Protein AF-A0A842NAX1-F1 (afdb_monomer)

Secondary structure (DSSP, 8-state):
------EEEEEETTEEEEEETTTTEEEEEETTEEEEESSHHHHHHHHHHHT-

Foldseek 3Di:
DPPDAWDFPDAAPNWTWIADPVVCWIWTDDVPDIDIGNDPVVRNVVVVVVVD

Radius of gyration: 11.15 Å; Cα contacts (8 Å, |Δi|>4): 82; chains: 1; bounding box: 37×15×21 Å

Structure (mmCIF, N/CA/C/O backbone):
data_AF-A0A842NAX1-F1
#
_entry.id   AF-A0A842NAX1-F1
#
loop_
_atom_site.group_PDB
_atom_site.id
_atom_site.type_symbol
_atom_site.label_atom_id
_atom_site.label_alt_id
_atom_site.label_comp_id
_atom_site.label_asym_id
_atom_site.label_entity_id
_atom_site.label_seq_id
_atom_site.pdbx_PDB_ins_code
_atom_site.Cartn_x
_atom_site.Cartn_y
_atom_site.Cartn_z
_atom_site.occupancy
_atom_site.B_iso_or_equiv
_atom_site.auth_seq_id
_atom_site.auth_comp_id
_atom_site.auth_asym_id
_atom_site.auth_atom_id
_ato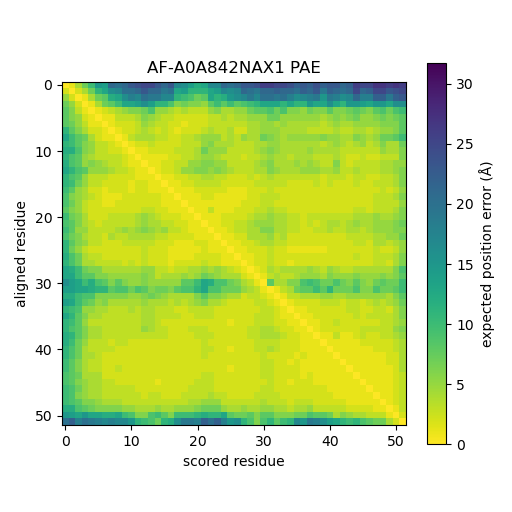m_site.pdbx_PDB_model_num
ATOM 1 N N . MET A 1 1 ? 21.123 -5.258 -15.723 1.00 47.91 1 MET A N 1
ATOM 2 C CA . MET A 1 1 ? 20.341 -4.557 -14.680 1.00 47.91 1 MET A CA 1
ATOM 3 C C . MET A 1 1 ? 19.125 -5.421 -14.411 1.00 47.91 1 MET A C 1
A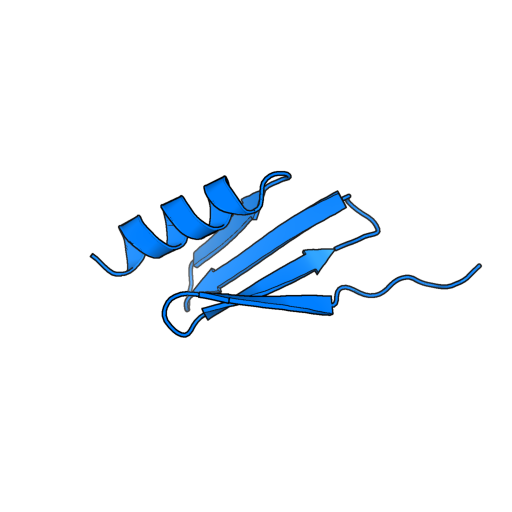TOM 5 O O . MET A 1 1 ? 18.399 -5.675 -15.358 1.00 47.91 1 MET A O 1
ATOM 9 N N . SER A 1 2 ? 18.950 -5.968 -13.206 1.00 56.38 2 SER A N 1
ATOM 10 C CA . SER A 1 2 ? 17.753 -6.766 -12.910 1.00 56.38 2 SER A CA 1
ATOM 11 C C . SER A 1 2 ? 16.542 -5.841 -12.911 1.00 56.38 2 SER A C 1
ATOM 13 O O . SER A 1 2 ? 16.412 -5.005 -12.016 1.00 56.38 2 SER A O 1
ATOM 15 N N . GLU A 1 3 ? 15.690 -5.954 -13.924 1.00 61.34 3 GLU A N 1
ATOM 16 C CA . GLU A 1 3 ? 14.383 -5.305 -13.939 1.00 61.34 3 GLU A CA 1
ATOM 17 C C . GLU A 1 3 ? 13.586 -5.843 -12.750 1.00 61.34 3 GLU A C 1
ATOM 19 O O . GLU A 1 3 ? 13.174 -7.003 -12.717 1.00 61.34 3 GLU A O 1
ATOM 24 N N . LYS A 1 4 ? 13.455 -5.027 -11.701 1.00 80.56 4 LYS A N 1
ATOM 25 C CA . LYS A 1 4 ? 12.622 -5.383 -10.560 1.00 80.56 4 LYS A CA 1
ATOM 26 C C . LYS A 1 4 ? 11.179 -5.068 -10.931 1.00 80.56 4 LYS A C 1
ATOM 28 O O . LYS A 1 4 ? 10.788 -3.906 -10.976 1.00 80.56 4 LYS A O 1
ATOM 33 N N . TYR A 1 5 ? 10.412 -6.111 -11.206 1.00 83.19 5 TYR A N 1
ATOM 34 C CA . TYR A 1 5 ? 8.990 -5.995 -11.487 1.00 83.19 5 TYR A CA 1
ATOM 35 C C . TYR A 1 5 ? 8.188 -5.774 -10.199 1.00 83.19 5 TYR A C 1
ATOM 37 O O . TYR A 1 5 ? 8.619 -6.211 -9.124 1.00 83.19 5 TYR A O 1
ATOM 45 N N . PRO A 1 6 ? 7.014 -5.124 -10.288 1.00 87.25 6 PRO A N 1
ATOM 46 C CA . PRO A 1 6 ? 6.084 -5.078 -9.177 1.00 87.25 6 PRO A CA 1
ATOM 47 C C . PRO A 1 6 ? 5.706 -6.489 -8.727 1.00 87.25 6 PRO A C 1
ATOM 49 O O . PRO A 1 6 ? 5.426 -7.355 -9.555 1.00 87.25 6 PRO A O 1
ATOM 52 N N . TYR A 1 7 ? 5.658 -6.710 -7.419 1.00 88.56 7 TYR A N 1
ATOM 53 C CA . TYR A 1 7 ? 5.277 -7.997 -6.843 1.00 88.56 7 TYR A CA 1
ATOM 54 C C . TYR A 1 7 ? 4.200 -7.823 -5.778 1.00 88.56 7 TYR A C 1
ATOM 56 O O . TYR A 1 7 ? 4.100 -6.777 -5.134 1.00 88.56 7 TYR A O 1
ATOM 64 N N . ILE A 1 8 ? 3.376 -8.853 -5.594 1.00 89.69 8 ILE A N 1
ATOM 65 C CA . ILE A 1 8 ? 2.372 -8.870 -4.529 1.00 89.69 8 ILE A CA 1
ATOM 66 C C . ILE A 1 8 ? 3.112 -9.000 -3.205 1.00 89.69 8 ILE A C 1
ATOM 68 O O . ILE A 1 8 ? 3.826 -9.976 -2.987 1.00 89.69 8 ILE A O 1
ATOM 72 N N . THR A 1 9 ? 2.939 -8.019 -2.327 1.00 89.94 9 THR A N 1
ATOM 73 C CA . THR A 1 9 ? 3.549 -8.057 -0.998 1.00 89.94 9 THR A CA 1
ATOM 74 C C . THR A 1 9 ? 2.655 -8.810 -0.016 1.00 89.94 9 THR A C 1
ATOM 76 O O . THR A 1 9 ? 3.141 -9.640 0.741 1.00 89.94 9 THR A O 1
ATOM 79 N N . GLU A 1 10 ? 1.344 -8.550 -0.037 1.00 91.50 10 GLU A N 1
ATOM 80 C CA . GLU A 1 10 ? 0.365 -9.209 0.829 1.00 91.50 10 GLU A CA 1
ATOM 81 C C . GLU A 1 10 ? -1.062 -9.031 0.295 1.00 91.50 10 GLU A C 1
ATOM 83 O O . GLU A 1 10 ? -1.310 -8.230 -0.606 1.00 91.50 10 GLU A O 1
ATOM 88 N N . SER A 1 11 ? -2.019 -9.745 0.890 1.00 90.81 11 SER A N 1
ATOM 89 C CA . SER A 1 11 ? -3.448 -9.527 0.654 1.00 90.81 11 SER A CA 1
ATOM 90 C C . SER A 1 11 ? -4.129 -9.023 1.924 1.00 90.81 11 SER A C 1
ATOM 92 O O . SER A 1 11 ? -4.024 -9.646 2.977 1.00 90.81 11 SER A O 1
ATOM 94 N N . TYR A 1 12 ? -4.869 -7.920 1.824 1.00 88.56 12 TYR A N 1
ATOM 95 C CA . TYR A 1 12 ? -5.573 -7.294 2.941 1.00 88.56 12 TYR A CA 1
ATOM 96 C C . TYR A 1 12 ? -7.059 -7.123 2.617 1.00 88.56 12 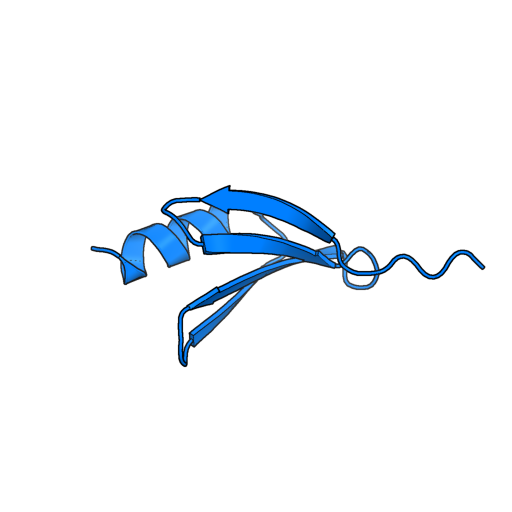TYR A C 1
ATOM 98 O O . TYR A 1 12 ? -7.418 -6.525 1.603 1.00 88.56 12 TYR A O 1
ATOM 106 N N . LYS A 1 13 ? -7.946 -7.662 3.468 1.00 87.25 13 LYS A N 1
ATOM 107 C CA . LYS A 1 13 ? -9.412 -7.672 3.256 1.00 87.25 13 LYS A CA 1
ATOM 108 C C . LYS A 1 13 ? -9.830 -8.152 1.849 1.00 87.25 13 LYS A C 1
ATOM 110 O O . LYS A 1 13 ? -10.768 -7.620 1.250 1.00 87.25 13 LYS 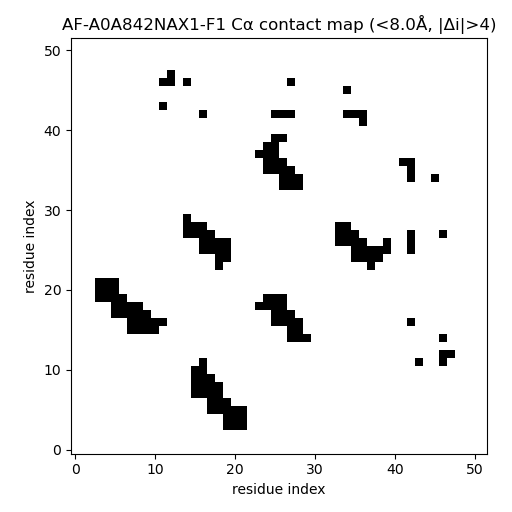A O 1
ATOM 115 N N . GLY A 1 14 ? -9.125 -9.144 1.303 1.00 86.62 14 GLY A N 1
ATOM 116 C CA . GLY A 1 14 ? -9.392 -9.695 -0.031 1.00 86.62 14 GLY A CA 1
ATOM 117 C C . GLY A 1 14 ? -8.933 -8.815 -1.199 1.00 86.62 14 GLY A C 1
ATOM 118 O O . GLY A 1 14 ? -9.409 -9.011 -2.310 1.00 86.62 14 GLY A O 1
ATOM 119 N N . LEU A 1 15 ? -8.057 -7.834 -0.963 1.00 90.38 15 LEU A N 1
ATOM 120 C CA . LEU A 1 15 ? -7.374 -7.074 -2.011 1.00 90.38 15 LEU A CA 1
ATOM 121 C C . LEU A 1 15 ? -5.872 -7.322 -1.953 1.00 90.38 15 LEU A C 1
ATOM 123 O O . LEU A 1 15 ? -5.276 -7.246 -0.879 1.00 90.38 15 LEU A O 1
ATOM 127 N N . SER A 1 16 ? -5.262 -7.576 -3.107 1.00 92.75 16 SER A N 1
ATOM 128 C CA . SER A 1 16 ? -3.811 -7.703 -3.225 1.00 92.75 16 SER A CA 1
ATOM 129 C C . SER A 1 16 ? -3.153 -6.326 -3.187 1.00 92.75 16 SER A C 1
ATOM 131 O O . SER A 1 16 ? -3.495 -5.434 -3.967 1.00 92.75 16 SER A O 1
ATOM 133 N N . ILE A 1 17 ? -2.195 -6.169 -2.280 1.00 94.00 17 ILE A N 1
ATOM 134 C CA . ILE A 1 17 ? -1.310 -5.014 -2.202 1.00 94.00 17 ILE A CA 1
ATOM 135 C C . ILE A 1 17 ? -0.022 -5.377 -2.933 1.00 94.00 17 ILE A C 1
ATOM 137 O O . ILE A 1 17 ? 0.653 -6.352 -2.602 1.00 94.00 17 ILE A O 1
ATOM 141 N N . TRP A 1 18 ? 0.325 -4.569 -3.919 1.00 94.69 18 TRP A N 1
ATOM 142 C CA . TRP A 1 18 ? 1.512 -4.712 -4.744 1.00 94.69 18 TRP A CA 1
ATOM 143 C C . TRP A 1 18 ? 2.564 -3.705 -4.307 1.00 94.69 18 TRP A C 1
ATOM 145 O O . TRP A 1 18 ? 2.223 -2.582 -3.944 1.00 94.69 18 TRP A O 1
ATOM 155 N N . TYR A 1 19 ? 3.834 -4.080 -4.369 1.00 93.75 19 TYR A N 1
ATOM 156 C CA . TYR A 1 19 ? 4.953 -3.164 -4.203 1.00 93.75 19 TYR A CA 1
ATOM 157 C C . TYR A 1 19 ? 5.665 -2.993 -5.536 1.00 93.75 19 TYR A C 1
ATOM 159 O O . TYR A 1 19 ? 6.065 -3.974 -6.157 1.00 93.75 19 TYR A O 1
ATOM 167 N N . ASP A 1 20 ? 5.809 -1.746 -5.971 1.00 93.00 20 ASP A N 1
ATOM 168 C CA . ASP A 1 20 ? 6.626 -1.371 -7.113 1.00 93.00 20 ASP A CA 1
ATOM 169 C C . ASP A 1 20 ? 8.012 -0.902 -6.631 1.00 93.00 20 ASP A C 1
ATOM 171 O O . ASP A 1 20 ? 8.137 0.206 -6.094 1.00 93.00 20 ASP A O 1
ATOM 175 N N . PRO A 1 21 ? 9.063 -1.717 -6.817 1.00 89.50 21 PRO A N 1
ATOM 176 C CA . PRO A 1 21 ? 10.418 -1.385 -6.389 1.00 89.50 21 PRO A CA 1
ATOM 177 C C . PRO A 1 21 ? 11.079 -0.296 -7.244 1.00 89.50 21 PRO A C 1
ATOM 179 O O . PRO A 1 21 ? 12.072 0.276 -6.797 1.00 89.50 21 PRO A O 1
ATOM 182 N N . LEU A 1 22 ? 10.556 0.011 -8.438 1.00 89.69 22 LEU A N 1
ATOM 183 C CA . LEU A 1 22 ? 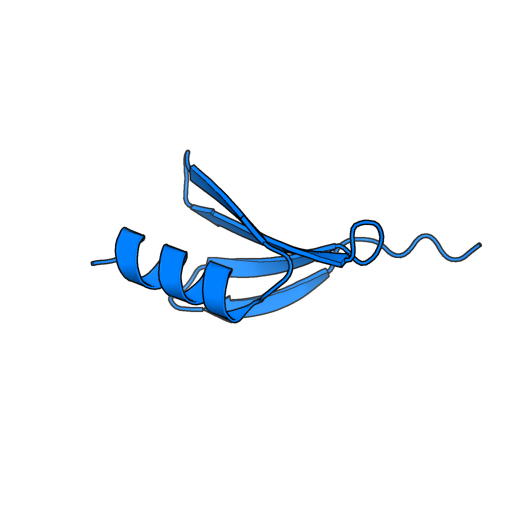11.085 1.089 -9.280 1.00 89.69 22 LEU A CA 1
ATOM 184 C C . LEU A 1 22 ? 10.706 2.463 -8.723 1.00 89.69 22 LEU A C 1
ATOM 186 O O . LEU A 1 22 ? 11.536 3.369 -8.680 1.00 89.69 22 LEU A O 1
ATOM 190 N N . SER A 1 23 ? 9.464 2.617 -8.258 1.00 88.75 23 SER A N 1
ATOM 191 C CA . SER A 1 23 ? 8.991 3.861 -7.641 1.00 88.75 23 SER A CA 1
ATOM 192 C C . SER A 1 23 ? 9.048 3.870 -6.110 1.00 88.75 23 SER A C 1
ATOM 194 O O . SER A 1 23 ? 8.856 4.928 -5.499 1.00 88.75 23 SER A O 1
ATOM 196 N N . GLY A 1 24 ? 9.303 2.717 -5.484 1.00 91.88 24 GLY A N 1
ATOM 197 C CA . GLY A 1 24 ? 9.312 2.544 -4.033 1.00 91.88 24 GLY A CA 1
ATOM 198 C C . GLY A 1 24 ? 7.931 2.751 -3.409 1.00 91.88 24 GLY A C 1
ATOM 199 O O . GLY A 1 24 ? 7.826 3.351 -2.338 1.00 91.88 24 GLY A O 1
ATOM 200 N N . LYS A 1 25 ? 6.867 2.331 -4.101 1.00 94.75 25 LYS A N 1
ATOM 201 C CA . LYS A 1 25 ? 5.476 2.569 -3.691 1.00 94.75 25 LYS A CA 1
ATOM 202 C C . LYS A 1 25 ? 4.675 1.279 -3.624 1.00 94.75 25 LYS A C 1
ATOM 204 O O . LYS A 1 25 ? 4.785 0.413 -4.484 1.00 94.75 25 LYS A O 1
ATOM 209 N N . TYR A 1 26 ? 3.799 1.212 -2.636 1.00 94.50 26 TYR A N 1
ATOM 210 C CA . TYR A 1 26 ? 2.736 0.232 -2.531 1.00 94.50 26 TYR A CA 1
ATOM 211 C C . TYR A 1 26 ? 1.497 0.711 -3.275 1.00 94.50 26 TYR A C 1
ATOM 213 O O . TYR A 1 26 ? 1.179 1.903 -3.286 1.00 94.50 26 TYR A O 1
ATOM 221 N N . TYR A 1 27 ? 0.760 -0.216 -3.868 1.00 94.25 27 TYR A N 1
ATOM 222 C CA . TYR A 1 27 ? -0.515 0.086 -4.483 1.00 94.25 27 TYR A CA 1
ATOM 223 C C . TYR A 1 27 ? -1.513 -1.052 -4.362 1.00 94.25 27 TYR A C 1
ATOM 225 O O . TYR A 1 27 ? -1.154 -2.224 -4.318 1.00 94.25 27 TYR A O 1
ATOM 233 N N . ALA A 1 28 ? -2.787 -0.689 -4.317 1.00 93.25 28 ALA A N 1
ATOM 234 C CA . ALA A 1 28 ? -3.894 -1.625 -4.390 1.00 93.25 28 ALA A CA 1
ATOM 235 C C . ALA A 1 28 ? -4.978 -1.043 -5.296 1.00 93.25 28 ALA A C 1
ATOM 237 O O . ALA A 1 28 ? -5.213 0.170 -5.295 1.00 93.25 28 ALA A O 1
ATOM 238 N N . ASN A 1 29 ? -5.633 -1.924 -6.045 1.00 89.94 29 ASN A N 1
ATOM 239 C CA . ASN A 1 29 ? -6.753 -1.584 -6.912 1.00 89.94 29 ASN A CA 1
ATOM 240 C C . ASN A 1 29 ? -8.021 -2.255 -6.381 1.00 89.94 29 ASN A C 1
ATOM 242 O O . ASN A 1 29 ? -7.996 -3.428 -6.009 1.00 89.94 29 ASN A O 1
ATOM 246 N N . LEU A 1 30 ? -9.120 -1.509 -6.365 1.00 85.81 30 LEU A N 1
ATOM 247 C CA . LEU A 1 30 ? -10.462 -1.966 -6.032 1.00 85.81 30 LEU A CA 1
ATOM 248 C C . LEU A 1 30 ? -11.422 -1.432 -7.097 1.00 85.81 30 LEU A C 1
ATOM 250 O O . LEU A 1 30 ? -11.789 -0.259 -7.059 1.00 85.81 30 LEU A O 1
ATOM 254 N N . CYS A 1 31 ? -11.827 -2.302 -8.024 1.00 81.31 31 CYS A N 1
ATOM 255 C CA . CYS A 1 31 ? -12.685 -1.955 -9.161 1.00 81.31 31 CYS A CA 1
ATOM 256 C C . CYS A 1 31 ? -12.168 -0.700 -9.893 1.00 81.31 31 CYS A C 1
ATOM 258 O O . CYS A 1 31 ? -11.114 -0.755 -10.521 1.00 81.31 31 CYS A O 1
ATOM 260 N N . GLU A 1 32 ? -12.871 0.428 -9.772 1.00 82.38 32 GLU A N 1
ATOM 261 C CA . GLU A 1 32 ? -12.564 1.697 -10.447 1.00 82.38 32 GLU A CA 1
ATOM 262 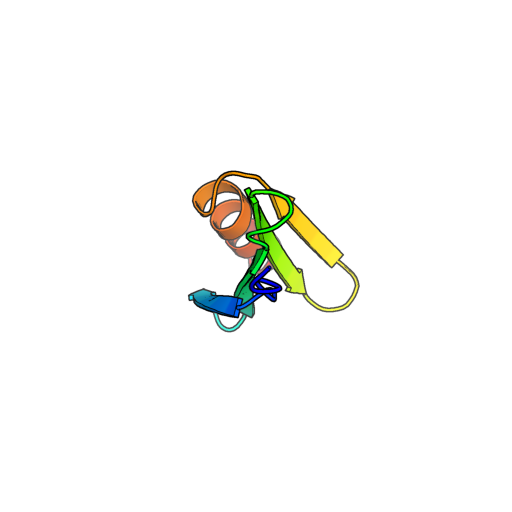C C . GLU A 1 32 ? -11.605 2.606 -9.661 1.00 82.38 32 GLU A C 1
ATOM 264 O O . GLU A 1 32 ? -11.162 3.638 -10.166 1.00 82.38 32 GLU A O 1
ATOM 269 N N . HIS A 1 33 ? -11.247 2.236 -8.429 1.00 85.88 33 HIS A N 1
ATOM 270 C CA . HIS A 1 33 ? -10.381 3.042 -7.579 1.00 85.88 33 HIS A CA 1
ATOM 271 C C . HIS A 1 33 ? -9.022 2.378 -7.364 1.00 85.88 33 HIS A C 1
ATOM 273 O O . HIS A 1 33 ? -8.914 1.209 -6.997 1.00 85.88 33 HIS A O 1
ATOM 279 N N . ALA A 1 34 ? -7.965 3.165 -7.529 1.00 89.06 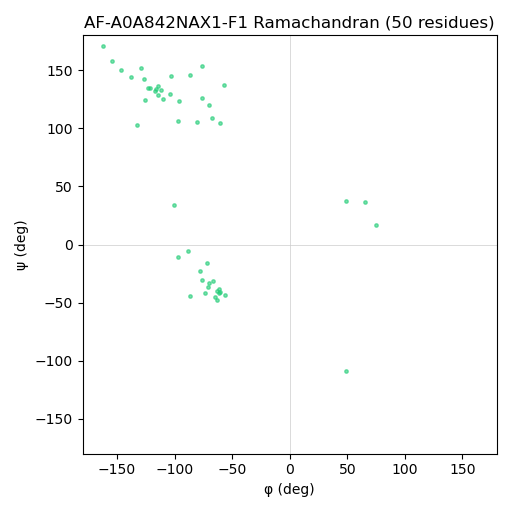34 ALA A N 1
ATOM 280 C CA . ALA A 1 34 ? -6.594 2.763 -7.260 1.00 89.06 34 ALA A CA 1
ATOM 281 C C . ALA A 1 34 ? -5.983 3.698 -6.220 1.00 89.06 34 ALA A C 1
ATOM 283 O O . ALA A 1 34 ? -6.081 4.922 -6.337 1.00 89.06 34 ALA A O 1
ATOM 284 N N . LYS A 1 35 ? -5.294 3.137 -5.227 1.00 92.81 35 LYS A N 1
ATOM 285 C CA . LYS A 1 35 ? -4.479 3.910 -4.285 1.00 92.81 35 LYS A CA 1
ATOM 286 C C . LYS A 1 35 ? -3.029 3.497 -4.424 1.00 92.81 35 LYS A C 1
ATOM 288 O O . LYS A 1 35 ? -2.713 2.312 -4.416 1.00 92.81 35 LYS A O 1
ATOM 293 N N . ARG A 1 36 ? -2.154 4.498 -4.515 1.00 93.62 36 ARG A N 1
ATOM 294 C CA . ARG A 1 36 ? -0.696 4.353 -4.507 1.00 93.62 36 ARG A CA 1
ATOM 295 C C . ARG A 1 36 ? -0.120 5.194 -3.377 1.00 93.62 36 ARG A C 1
ATOM 297 O O . ARG A 1 36 ? -0.534 6.344 -3.210 1.00 93.62 36 ARG A O 1
ATOM 304 N N . ASP A 1 37 ? 0.807 4.636 -2.614 1.00 94.62 37 ASP A N 1
ATOM 305 C CA . ASP A 1 37 ? 1.462 5.323 -1.502 1.00 94.62 37 ASP A CA 1
ATOM 306 C C . ASP A 1 37 ? 2.850 4.739 -1.215 1.00 94.62 37 ASP A C 1
ATOM 308 O O . ASP A 1 37 ? 3.130 3.608 -1.589 1.00 94.62 37 ASP A O 1
ATOM 312 N N . LYS A 1 38 ? 3.741 5.495 -0.570 1.00 93.38 38 LYS A N 1
ATOM 313 C CA . LYS A 1 38 ? 5.060 4.974 -0.158 1.00 93.38 38 LYS A CA 1
ATOM 314 C C . LYS A 1 38 ? 4.961 4.115 1.100 1.00 93.38 38 LYS A C 1
ATOM 316 O O . LYS A 1 38 ? 5.820 3.268 1.324 1.00 93.38 38 LYS A O 1
ATOM 321 N N . ASP A 1 39 ? 3.915 4.320 1.894 1.00 93.62 39 ASP A N 1
ATOM 322 C CA . ASP A 1 39 ? 3.648 3.551 3.102 1.00 93.62 39 ASP A CA 1
ATOM 323 C C . ASP A 1 39 ? 2.519 2.534 2.881 1.00 93.62 39 ASP A C 1
ATOM 325 O O . ASP A 1 39 ? 1.425 2.858 2.408 1.00 93.62 39 ASP A O 1
ATOM 329 N N . ILE A 1 40 ? 2.776 1.280 3.250 1.00 92.56 40 ILE A N 1
ATOM 330 C CA . ILE A 1 40 ? 1.801 0.198 3.097 1.00 92.56 40 ILE A CA 1
ATOM 331 C C . ILE A 1 40 ? 0.583 0.399 4.009 1.00 92.56 40 ILE A C 1
ATOM 333 O O . ILE A 1 40 ? -0.536 0.034 3.637 1.00 92.56 40 ILE A O 1
ATOM 337 N N . ASN A 1 41 ? 0.756 1.022 5.181 1.00 93.88 41 ASN A N 1
ATOM 338 C CA . ASN A 1 41 ? -0.348 1.253 6.112 1.00 93.88 41 ASN A CA 1
ATOM 339 C C . ASN A 1 41 ? -1.323 2.301 5.574 1.00 93.88 41 ASN A C 1
ATOM 341 O O . ASN A 1 41 ? -2.529 2.147 5.762 1.00 93.88 41 ASN A O 1
ATOM 345 N N . ALA A 1 42 ? -0.847 3.301 4.831 1.00 94.19 42 ALA A N 1
ATOM 346 C CA . ALA A 1 42 ? -1.706 4.241 4.117 1.00 94.19 42 ALA A CA 1
ATOM 347 C C . ALA A 1 42 ? -2.598 3.536 3.077 1.00 94.19 42 ALA A C 1
ATOM 349 O O . ALA A 1 42 ? -3.795 3.829 2.986 1.00 94.19 42 ALA A O 1
ATOM 350 N N . VAL A 1 43 ? -2.055 2.560 2.335 1.00 93.69 43 VAL A N 1
ATOM 351 C CA . VAL A 1 43 ? -2.842 1.733 1.399 1.00 93.69 43 VAL A CA 1
ATOM 352 C C . VAL A 1 43 ? -3.864 0.882 2.160 1.00 93.69 43 VAL A C 1
ATOM 354 O O . VAL A 1 43 ? -5.042 0.880 1.802 1.00 93.69 43 VAL A O 1
ATOM 357 N N . LYS A 1 44 ? -3.470 0.234 3.264 1.00 92.94 44 LYS A N 1
ATOM 358 C CA . LYS A 1 44 ? -4.392 -0.544 4.117 1.00 92.94 44 LYS A CA 1
ATOM 359 C C . LYS A 1 44 ? -5.501 0.314 4.723 1.00 92.94 44 LYS A C 1
ATOM 361 O O . LYS A 1 44 ? -6.656 -0.109 4.751 1.00 92.94 44 LYS A O 1
ATOM 366 N N . ALA A 1 45 ? -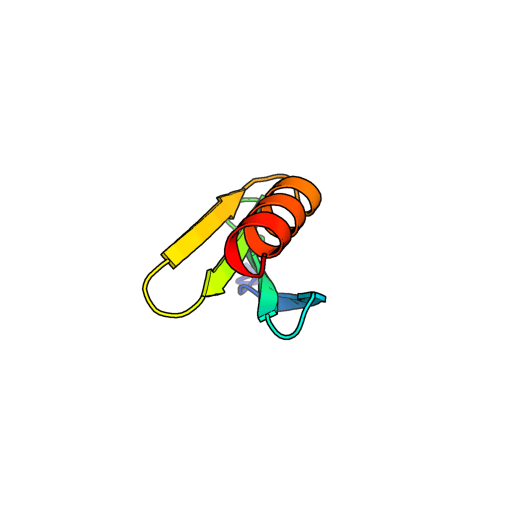5.181 1.520 5.186 1.00 93.69 45 ALA A N 1
ATOM 367 C CA . ALA A 1 45 ? -6.151 2.458 5.742 1.00 93.69 45 ALA A CA 1
ATOM 368 C C . ALA A 1 45 ? -7.174 2.894 4.685 1.00 93.69 45 ALA A C 1
ATOM 370 O O . ALA A 1 45 ? -8.367 2.969 4.979 1.00 93.69 45 ALA A O 1
ATOM 371 N N . TRP A 1 46 ? -6.732 3.122 3.447 1.00 93.25 46 TRP A N 1
ATOM 372 C CA . TRP A 1 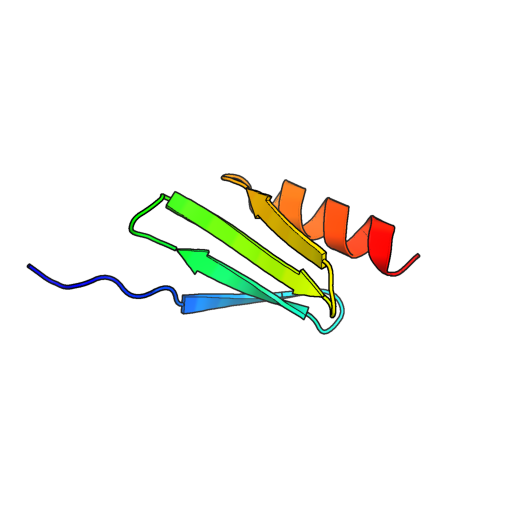46 ? -7.628 3.382 2.322 1.00 93.25 46 TRP A CA 1
ATOM 373 C C . TRP A 1 46 ? -8.532 2.178 2.018 1.00 93.25 46 TRP A C 1
ATOM 375 O O . TRP A 1 46 ? -9.749 2.348 1.967 1.00 93.25 46 TRP A O 1
ATOM 385 N N . ILE A 1 47 ? -7.982 0.958 1.938 1.00 91.19 47 ILE A N 1
ATOM 386 C CA . ILE A 1 47 ? -8.780 -0.272 1.760 1.00 91.19 47 ILE A CA 1
ATOM 387 C C . ILE A 1 47 ? -9.826 -0.399 2.875 1.00 91.19 47 ILE A C 1
ATOM 389 O O . ILE A 1 47 ? -10.985 -0.730 2.623 1.00 91.19 47 ILE A O 1
ATOM 393 N N . ARG A 1 48 ? -9.428 -0.116 4.122 1.00 91.25 48 ARG A N 1
ATOM 394 C CA . ARG A 1 48 ? -10.320 -0.169 5.281 1.00 91.25 48 ARG A CA 1
ATOM 395 C C . ARG A 1 48 ? -11.484 0.812 5.152 1.00 91.25 48 ARG A C 1
ATOM 397 O O . ARG A 1 48 ? -12.575 0.424 5.548 1.00 91.25 48 ARG A O 1
ATOM 404 N N . LYS A 1 49 ? -11.256 2.016 4.616 1.00 90.00 49 LYS A N 1
ATOM 405 C CA . LYS A 1 49 ? -12.299 3.026 4.360 1.00 90.00 49 LYS A CA 1
ATOM 406 C C . LYS A 1 49 ? -13.227 2.639 3.206 1.00 90.00 49 LYS A C 1
ATOM 408 O O . LYS A 1 49 ? -14.411 2.923 3.281 1.00 90.00 49 LYS A O 1
ATOM 413 N N . MET A 1 50 ? -12.704 2.002 2.156 1.00 85.44 50 MET A N 1
ATOM 414 C CA . MET A 1 50 ? -13.508 1.622 0.985 1.00 85.44 50 MET A CA 1
ATOM 415 C C . MET A 1 50 ? -14.401 0.401 1.212 1.00 85.44 50 MET A C 1
ATOM 417 O O . MET A 1 50 ? -15.449 0.295 0.592 1.00 85.44 50 MET A O 1
ATOM 421 N N . LYS A 1 51 ? -13.980 -0.526 2.078 1.00 76.75 51 LYS A N 1
ATOM 422 C CA . LYS A 1 51 ? -14.776 -1.691 2.493 1.00 76.75 51 LYS A CA 1
ATOM 423 C C . LYS A 1 51 ? -15.433 -1.486 3.867 1.00 76.75 51 LYS A C 1
ATOM 425 O O . LYS A 1 51 ? -15.440 -2.431 4.662 1.00 76.75 51 LYS A O 1
ATOM 430 N N . MET A 1 52 ? -15.834 -0.252 4.193 1.00 59.31 52 MET A N 1
ATOM 431 C CA . MET A 1 52 ? -16.691 0.013 5.358 1.00 59.31 52 MET A CA 1
ATOM 432 C C . MET A 1 52 ? -18.100 -0.499 5.100 1.00 59.31 52 MET A C 1
ATOM 434 O O . MET A 1 52 ? -18.555 -0.372 3.945 1.00 59.31 52 MET A O 1
#

pLDDT: mean 87.6, std 10.0, range [47.91, 94.75]

Nearest PDB structures (foldseek):
  7olh-assembly2_G  TM=6.353E-01  e=1.911E+00  Bacillus subtilis subsp. subtilis str. 168
  8ofj-assembly1_B-2  TM=5.811E-01  e=2.745E+00  Mycoplasmoides pneumoniae 19294

Mean predicted aligned error: 4.69 Å

Sequence (52 aa):
MSEKYPYITESYKGLSIWYDPLSGKYYANLCEHAKRDKDINAVKAWIRKMKM

Solvent-accessible surface area (backbone atoms only — not comparable to full-atom values): 3185 Å² total; per-residue (Å²): 130,86,82,63,67,66,42,76,74,50,72,56,97,90,34,60,32,30,35,31,69,80,80,56,29,27,34,36,66,55,94,95,46,73,46,75,32,72,46,62,64,60,45,50,52,50,53,53,62,74,72,105